Protein AF-A0A259LJL4-F1 (afdb_monomer_lite)

Radius of gyration: 13.17 Å; chains: 1; bounding box: 30×28×37 Å

Secondary structure (DSSP, 8-state):
-----PPPPPHHHHTT--EEEEEHHHHHH-HHHHHHHHHHHHTT-EEEEES-BGGGHHHHHHTT--EESSPBPP-

Foldseek 3Di:
DDDDDQDADDPVVCVVAQEDEDEPVCCVVDPVVLVVLVSCLSNNHAYEYEQAEPVCVVVCVVSNHPYYDPYDHDD

pLDDT: mean 86.3, std 14.28, range [41.94, 97.56]

Structure (mmCIF, N/CA/C/O backbone):
data_AF-A0A259LJL4-F1
#
_entry.id   AF-A0A259LJL4-F1
#
loop_
_atom_site.group_PDB
_atom_site.id
_atom_site.type_symbol
_atom_site.label_atom_id
_atom_site.label_alt_id
_atom_site.label_comp_id
_atom_site.label_asym_id
_atom_site.label_entity_id
_atom_site.label_seq_id
_atom_site.pdbx_PDB_ins_code
_atom_site.Cartn_x
_atom_site.Cartn_y
_atom_site.Cartn_z
_atom_site.occupancy
_atom_site.B_iso_or_equiv
_atom_site.auth_seq_id
_atom_site.auth_comp_id
_atom_site.auth_asym_id
_atom_site.auth_atom_id
_atom_site.pdbx_PDB_model_num
ATOM 1 N N . MET A 1 1 ? 1.303 -14.522 20.431 1.00 41.94 1 MET A N 1
ATOM 2 C CA . MET A 1 1 ? 0.566 -13.688 19.457 1.00 41.94 1 MET A CA 1
ATOM 3 C C . MET A 1 1 ? 0.016 -12.476 20.191 1.00 41.94 1 MET A C 1
ATOM 5 O O . MET A 1 1 ? -0.853 -12.634 21.041 1.00 41.94 1 MET A O 1
ATOM 9 N N . ARG A 1 2 ? 0.594 -11.293 19.966 1.00 52.22 2 ARG A N 1
ATOM 10 C CA . ARG A 1 2 ? 0.154 -10.039 20.591 1.00 52.22 2 ARG A CA 1
ATOM 11 C C . ARG A 1 2 ? -1.017 -9.523 19.747 1.00 52.22 2 ARG A C 1
ATOM 13 O O . ARG A 1 2 ? -0.818 -9.233 18.578 1.00 52.22 2 ARG A O 1
ATOM 20 N N . ARG A 1 3 ? -2.240 -9.504 20.287 1.00 48.72 3 ARG A N 1
ATOM 21 C CA . ARG A 1 3 ? -3.387 -8.879 19.607 1.00 48.72 3 ARG A CA 1
ATOM 22 C C . ARG A 1 3 ? -3.265 -7.368 19.797 1.00 48.72 3 ARG A C 1
ATOM 24 O O . ARG A 1 3 ? -3.499 -6.883 20.904 1.00 48.72 3 ARG A O 1
ATOM 31 N N . SER A 1 4 ? -2.834 -6.653 18.764 1.00 62.47 4 SER A N 1
ATOM 32 C CA . SER A 1 4 ? -2.963 -5.198 18.700 1.00 62.47 4 SER A CA 1
ATOM 33 C C . SER A 1 4 ? -4.448 -4.853 18.589 1.00 62.47 4 SER A C 1
ATOM 35 O O . SER A 1 4 ? -5.196 -5.454 17.820 1.00 62.47 4 SER A O 1
ATOM 37 N N . TRP A 1 5 ? -4.904 -3.940 19.444 1.00 56.94 5 TRP A N 1
ATOM 38 C CA . TRP A 1 5 ? -6.247 -3.383 19.361 1.00 56.94 5 TRP A CA 1
ATOM 39 C C . TRP A 1 5 ? -6.204 -2.251 18.339 1.00 56.94 5 TRP A C 1
ATOM 41 O O . TRP A 1 5 ? -5.704 -1.173 18.648 1.00 56.94 5 TRP A O 1
ATOM 51 N N . HIS A 1 6 ? -6.693 -2.504 17.127 1.00 59.03 6 HIS A N 1
ATOM 52 C CA . HIS A 1 6 ? -6.842 -1.469 16.108 1.00 59.03 6 HIS A CA 1
ATOM 53 C C . HIS A 1 6 ? -8.219 -0.816 16.233 1.00 59.03 6 HIS A C 1
ATOM 55 O O . HIS A 1 6 ? -9.251 -1.485 16.196 1.00 59.03 6 HIS A O 1
ATOM 61 N N . CYS A 1 7 ? -8.227 0.504 16.413 1.00 61.91 7 CYS A N 1
ATOM 62 C CA . CYS A 1 7 ? -9.424 1.321 16.270 1.00 61.91 7 CYS A CA 1
ATOM 63 C C . CYS A 1 7 ? -9.408 1.891 14.855 1.00 61.91 7 CYS A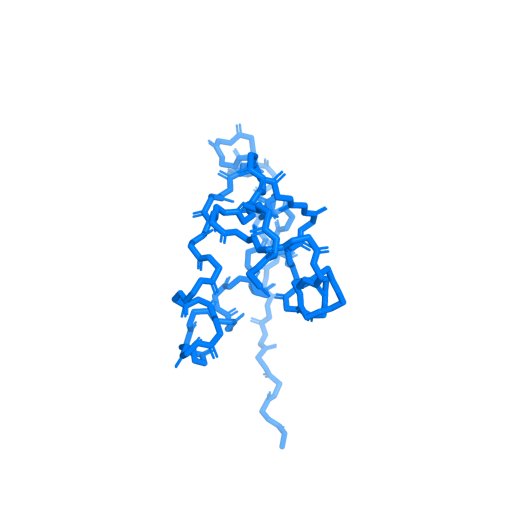 C 1
ATOM 65 O O . CYS A 1 7 ? -8.421 2.516 14.468 1.00 61.91 7 CYS A O 1
ATOM 67 N N . ALA A 1 8 ? -10.474 1.669 14.086 1.00 64.88 8 ALA A N 1
ATOM 68 C CA . ALA A 1 8 ? -10.594 2.277 12.770 1.00 64.88 8 ALA A CA 1
ATOM 69 C C . ALA A 1 8 ? -10.508 3.807 12.891 1.00 64.88 8 ALA A C 1
ATOM 71 O O . ALA A 1 8 ? -11.051 4.402 13.827 1.00 64.88 8 ALA A O 1
ATOM 72 N N . LEU A 1 9 ? -9.827 4.439 11.935 1.00 67.69 9 LEU A N 1
ATOM 73 C CA . LEU A 1 9 ? -9.795 5.892 11.824 1.00 67.69 9 LEU A CA 1
ATOM 74 C C . LEU A 1 9 ? -11.226 6.448 11.760 1.00 67.69 9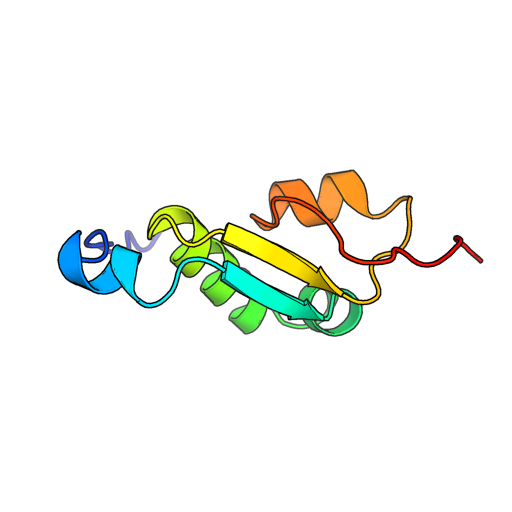 LEU A C 1
ATOM 76 O O . LEU A 1 9 ? -12.086 5.877 11.089 1.00 67.69 9 LEU A O 1
ATOM 80 N N . SER A 1 10 ? -11.484 7.555 12.465 1.00 72.62 10 SER A N 1
ATOM 81 C CA . SER A 1 10 ? -12.807 8.182 12.445 1.00 72.62 10 SER A CA 1
ATOM 82 C C . SER A 1 10 ? -13.157 8.648 11.031 1.00 72.62 10 SER A C 1
ATOM 84 O O . SER A 1 10 ? -12.296 9.131 10.291 1.00 72.62 10 SER A O 1
ATOM 86 N N . ASP A 1 11 ? -14.432 8.538 10.656 1.00 65.56 11 ASP A N 1
ATOM 87 C CA . ASP A 1 11 ? -14.881 8.830 9.288 1.00 65.56 11 ASP A CA 1
ATOM 88 C C . ASP A 1 11 ? -14.529 10.256 8.831 1.00 65.56 11 ASP A C 1
ATOM 90 O O . ASP A 1 11 ? -14.206 10.482 7.668 1.00 65.56 11 ASP A O 1
ATOM 94 N N . GLY A 1 12 ? -14.507 11.222 9.757 1.00 64.56 12 GLY A N 1
ATOM 95 C CA . GLY A 1 12 ? -14.118 12.603 9.458 1.00 64.56 12 GLY A CA 1
ATOM 96 C C . GLY A 1 12 ? -12.652 12.768 9.044 1.00 64.56 12 GLY A C 1
ATOM 97 O O . GLY A 1 12 ? -12.333 13.687 8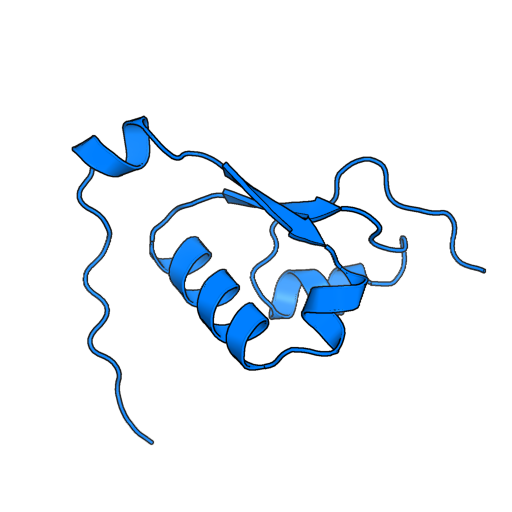.297 1.00 64.56 12 GLY A O 1
ATOM 98 N N . LEU A 1 13 ? -11.759 11.888 9.503 1.00 63.91 13 LEU A N 1
ATOM 99 C CA . LEU A 1 13 ? -10.329 11.958 9.198 1.00 63.91 13 LEU A CA 1
ATOM 100 C C . LEU A 1 13 ? -9.973 11.139 7.947 1.00 63.91 13 LEU A C 1
ATOM 102 O O . LEU A 1 13 ? -9.065 11.524 7.211 1.00 63.91 13 LEU A O 1
ATOM 106 N N . ARG A 1 14 ? -10.764 10.101 7.633 1.00 61.22 14 ARG A N 1
ATOM 107 C CA . ARG A 1 14 ? -10.737 9.411 6.327 1.00 61.22 14 ARG A CA 1
ATOM 108 C C . ARG A 1 14 ? -11.020 10.353 5.154 1.00 61.22 14 ARG A C 1
ATOM 110 O O . ARG A 1 14 ? -10.451 10.181 4.089 1.00 61.22 14 ARG A O 1
ATOM 117 N N . LEU A 1 15 ? -11.833 11.393 5.361 1.00 62.06 15 LEU A N 1
ATOM 118 C CA . LEU A 1 15 ? -12.083 12.425 4.344 1.00 62.06 15 LEU A CA 1
ATOM 119 C C . LEU A 1 15 ? -10.849 13.288 4.019 1.00 62.06 15 LEU A C 1
ATOM 121 O O . LEU A 1 15 ? -10.844 13.964 2.993 1.00 62.06 15 LEU A O 1
ATOM 125 N N . LEU A 1 16 ? -9.835 13.319 4.891 1.00 75.12 16 LEU A N 1
ATOM 126 C CA . LEU A 1 16 ? -8.662 14.190 4.745 1.00 75.12 16 LEU A CA 1
ATOM 127 C C . LEU A 1 16 ? -7.443 13.463 4.173 1.00 75.12 16 LEU A C 1
ATOM 129 O O . LEU A 1 16 ? -6.641 14.085 3.479 1.00 75.12 16 LEU A O 1
ATOM 133 N N . ILE A 1 17 ? -7.297 12.169 4.468 1.00 76.44 17 ILE A N 1
ATOM 134 C CA . ILE A 1 17 ? -6.212 11.331 3.953 1.00 76.44 17 ILE A CA 1
ATOM 135 C C . ILE A 1 17 ? -6.838 10.108 3.295 1.00 76.44 17 ILE A C 1
ATOM 137 O O . ILE A 1 17 ? -7.153 9.125 3.960 1.00 76.44 17 ILE A O 1
ATOM 141 N N . ASP A 1 18 ? -7.006 10.199 1.980 1.00 84.62 18 ASP A N 1
ATOM 142 C CA . ASP A 1 18 ? -7.600 9.134 1.172 1.00 84.62 18 ASP A CA 1
ATOM 143 C C . ASP A 1 18 ? -6.539 8.165 0.633 1.00 84.62 18 ASP A C 1
ATOM 145 O O . ASP A 1 18 ? -6.785 6.971 0.506 1.00 84.62 18 ASP A O 1
ATOM 149 N N . THR A 1 19 ? -5.328 8.657 0.334 1.00 91.31 19 THR A N 1
ATOM 150 C CA . THR A 1 19 ? -4.270 7.851 -0.294 1.00 91.31 19 THR A CA 1
ATOM 151 C C . THR A 1 19 ? -2.882 8.149 0.267 1.00 91.31 19 THR A C 1
ATOM 153 O O . THR A 1 19 ? -2.508 9.311 0.439 1.00 91.31 19 THR A O 1
ATOM 156 N N . ILE A 1 20 ? -2.086 7.101 0.483 1.00 92.69 20 ILE A N 1
ATOM 157 C CA . ILE A 1 20 ? -0.653 7.167 0.791 1.00 92.69 20 ILE A CA 1
ATOM 158 C C . ILE A 1 20 ? 0.128 6.480 -0.331 1.00 92.69 20 ILE A C 1
ATOM 160 O O . ILE A 1 20 ? -0.257 5.418 -0.819 1.00 92.69 20 ILE A O 1
ATOM 164 N N . ARG A 1 21 ? 1.244 7.097 -0.723 1.00 96.00 21 ARG A N 1
ATOM 165 C CA . ARG A 1 21 ? 2.214 6.521 -1.657 1.00 96.00 21 ARG A CA 1
ATOM 166 C C . ARG A 1 21 ? 3.392 5.954 -0.883 1.00 96.00 21 ARG A C 1
ATOM 168 O O . ARG A 1 21 ? 3.890 6.617 0.028 1.00 96.00 21 ARG A O 1
ATOM 175 N N . VAL A 1 22 ? 3.829 4.759 -1.250 1.00 96.75 22 VAL A N 1
ATOM 176 C CA . VAL A 1 22 ? 4.976 4.081 -0.635 1.00 96.75 22 VAL A CA 1
ATOM 177 C C . VAL A 1 22 ? 5.973 3.664 -1.698 1.00 96.75 22 VAL A C 1
ATOM 179 O O . VAL A 1 22 ? 5.585 3.281 -2.791 1.00 96.75 22 VAL A O 1
ATOM 182 N N . ASP A 1 23 ? 7.257 3.733 -1.383 1.00 96.44 23 ASP A N 1
ATOM 183 C CA . ASP A 1 23 ? 8.297 3.205 -2.260 1.00 96.44 23 ASP A CA 1
ATOM 184 C C . ASP A 1 23 ? 8.357 1.673 -2.131 1.00 96.44 23 ASP A C 1
ATOM 186 O O . ASP A 1 23 ? 8.458 1.157 -1.014 1.00 96.44 23 ASP A O 1
ATOM 190 N N . ALA A 1 24 ? 8.257 0.952 -3.252 1.00 96.06 24 ALA A N 1
ATOM 191 C CA . ALA A 1 24 ? 8.228 -0.513 -3.263 1.00 96.06 24 ALA A CA 1
ATOM 192 C C . ALA A 1 24 ? 9.548 -1.132 -2.772 1.00 96.06 24 ALA A C 1
ATOM 194 O O . ALA A 1 24 ? 9.520 -2.079 -1.985 1.00 96.06 24 ALA A O 1
ATOM 195 N N . ASP A 1 25 ? 10.689 -0.554 -3.161 1.00 94.12 25 ASP A N 1
ATOM 196 C CA . ASP A 1 25 ? 12.020 -1.052 -2.789 1.00 94.12 25 ASP A CA 1
ATOM 197 C C . ASP A 1 25 ? 12.247 -0.891 -1.262 1.00 94.12 25 ASP A C 1
ATOM 199 O O . ASP A 1 25 ? 12.771 -1.776 -0.574 1.00 94.12 25 ASP A O 1
ATOM 203 N N . ALA A 1 26 ? 11.789 0.225 -0.683 1.00 96.31 26 ALA A N 1
ATOM 204 C CA . ALA A 1 26 ? 11.796 0.433 0.765 1.00 96.31 26 ALA A CA 1
ATOM 205 C C . ALA A 1 26 ? 10.840 -0.521 1.503 1.00 96.31 26 ALA A C 1
ATOM 207 O O . ALA A 1 26 ? 11.150 -0.974 2.609 1.00 96.31 26 ALA A O 1
ATOM 208 N N . LEU A 1 27 ? 9.686 -0.830 0.906 1.00 96.44 27 LEU A N 1
ATOM 209 C CA . LEU A 1 27 ? 8.686 -1.720 1.494 1.00 96.44 27 LEU A CA 1
ATOM 210 C C . LEU A 1 27 ? 9.192 -3.163 1.602 1.00 96.44 27 LEU A C 1
ATOM 212 O O . LEU A 1 27 ? 8.938 -3.820 2.610 1.00 96.44 27 LEU A O 1
ATOM 216 N N . GLU A 1 28 ? 9.957 -3.642 0.621 1.00 94.00 28 GLU A N 1
ATOM 217 C CA . GLU A 1 28 ? 10.560 -4.981 0.647 1.00 94.00 28 GLU A CA 1
ATOM 218 C C . GLU A 1 28 ? 11.545 -5.154 1.815 1.00 94.00 28 GLU A C 1
ATOM 220 O O . GLU A 1 28 ? 11.625 -6.215 2.436 1.00 94.00 28 GLU A O 1
ATOM 225 N N . THR A 1 29 ? 12.271 -4.091 2.163 1.00 95.75 29 THR A N 1
ATOM 226 C CA . THR A 1 29 ? 13.390 -4.162 3.114 1.00 95.75 29 THR A CA 1
ATOM 227 C C . THR A 1 29 ? 13.038 -3.752 4.546 1.00 95.75 29 THR A C 1
ATOM 229 O O . THR A 1 29 ? 13.817 -4.018 5.465 1.00 95.75 29 THR A O 1
ATOM 232 N N . SER A 1 30 ? 11.877 -3.128 4.774 1.00 97.12 30 SER A N 1
ATOM 233 C CA . SER A 1 30 ? 11.496 -2.567 6.074 1.00 97.12 30 SER A CA 1
ATOM 234 C C . SER A 1 30 ? 10.234 -3.210 6.651 1.00 97.12 30 SER A C 1
ATOM 236 O O . SER A 1 30 ? 9.116 -2.868 6.276 1.00 97.12 30 SER A O 1
ATOM 238 N N . ALA A 1 31 ? 10.409 -4.085 7.647 1.00 95.00 31 ALA A N 1
ATOM 239 C CA . ALA A 1 31 ? 9.294 -4.699 8.377 1.00 95.00 31 ALA A CA 1
ATOM 240 C C . ALA A 1 31 ? 8.398 -3.661 9.081 1.00 95.00 31 ALA A C 1
ATOM 242 O O . ALA A 1 31 ? 7.177 -3.801 9.086 1.00 95.00 31 ALA A O 1
ATOM 243 N N . ASP A 1 32 ? 8.992 -2.592 9.620 1.00 95.75 32 ASP A N 1
ATOM 244 C CA . ASP A 1 32 ? 8.243 -1.499 10.250 1.00 95.75 32 ASP A CA 1
ATOM 245 C C . ASP A 1 32 ? 7.357 -0.773 9.222 1.00 95.75 32 ASP A C 1
ATOM 247 O O . ASP A 1 32 ? 6.214 -0.418 9.514 1.00 95.75 32 ASP A O 1
ATOM 251 N N . LEU A 1 33 ? 7.857 -0.571 7.995 1.00 95.94 33 LEU A N 1
ATOM 252 C CA . LEU A 1 33 ? 7.070 0.027 6.917 1.00 95.94 33 LEU A CA 1
ATOM 253 C C . LEU A 1 33 ? 5.928 -0.890 6.474 1.00 95.94 33 LEU A C 1
ATOM 255 O O . LEU A 1 33 ? 4.820 -0.403 6.261 1.00 95.94 33 LEU A O 1
ATOM 259 N N . GLN A 1 34 ? 6.163 -2.201 6.400 1.00 96.62 34 GLN A N 1
ATOM 260 C CA . GLN A 1 34 ? 5.112 -3.182 6.114 1.00 96.62 34 GLN A CA 1
ATOM 261 C C . GLN A 1 34 ? 4.004 -3.149 7.177 1.00 96.62 34 GLN A C 1
ATOM 263 O O . GLN A 1 34 ? 2.822 -3.125 6.833 1.00 96.62 34 GLN A O 1
ATOM 268 N N . GLU A 1 35 ? 4.363 -3.066 8.464 1.00 94.81 35 GLU A N 1
ATOM 269 C CA . GLU A 1 35 ? 3.381 -2.909 9.544 1.00 94.81 35 GLU A CA 1
ATOM 270 C C . GLU A 1 35 ? 2.573 -1.614 9.369 1.00 94.81 35 GLU A C 1
ATOM 272 O O . GLU A 1 35 ? 1.343 -1.641 9.422 1.00 94.81 35 GLU A O 1
ATOM 277 N N . MET A 1 36 ? 3.231 -0.488 9.075 1.00 93.94 36 MET A N 1
ATOM 278 C CA . MET A 1 36 ? 2.545 0.787 8.837 1.00 93.94 36 MET A CA 1
ATOM 279 C C . MET A 1 36 ? 1.595 0.746 7.631 1.00 93.94 36 MET A C 1
ATOM 281 O O . MET A 1 36 ? 0.494 1.297 7.713 1.00 93.94 36 MET A O 1
ATOM 285 N N . VAL A 1 37 ? 1.980 0.090 6.530 1.00 95.94 37 VAL A N 1
ATOM 286 C CA . VAL A 1 37 ? 1.114 -0.083 5.350 1.00 95.94 37 VAL A CA 1
ATOM 287 C C . VAL A 1 37 ? -0.130 -0.889 5.704 1.00 95.94 37 VAL A C 1
ATOM 289 O O . VAL A 1 37 ? -1.244 -0.485 5.362 1.00 95.94 37 VAL A O 1
ATOM 292 N N . MET A 1 38 ? 0.036 -1.979 6.450 1.00 93.81 38 MET A N 1
ATOM 293 C CA . MET A 1 38 ? -1.086 -2.799 6.898 1.00 93.81 38 MET A CA 1
ATOM 294 C C . MET A 1 38 ? -2.039 -2.014 7.803 1.00 93.81 38 MET A C 1
ATOM 296 O O . MET A 1 38 ? -3.253 -2.058 7.600 1.00 93.81 38 MET A O 1
ATOM 300 N N . VAL A 1 39 ? -1.507 -1.216 8.732 1.00 91.69 39 VAL A N 1
ATOM 301 C CA . VAL A 1 39 ? -2.314 -0.323 9.579 1.00 91.69 39 VAL A CA 1
ATOM 302 C C . VAL A 1 39 ? -3.072 0.711 8.740 1.00 91.69 39 VAL A C 1
ATOM 304 O O . VAL A 1 39 ? -4.252 0.967 8.998 1.00 91.69 39 VAL A O 1
ATOM 307 N N . ALA A 1 40 ? -2.432 1.302 7.728 1.00 91.12 40 ALA A N 1
ATOM 308 C CA . ALA A 1 40 ? -3.073 2.267 6.834 1.00 91.12 40 ALA A CA 1
ATOM 309 C C . ALA A 1 40 ? -4.229 1.624 6.048 1.00 91.12 40 ALA A C 1
ATOM 311 O O . ALA A 1 40 ? -5.339 2.167 6.031 1.00 91.12 40 ALA A O 1
ATOM 312 N N . ARG A 1 41 ? -4.008 0.427 5.492 1.00 91.50 41 ARG A N 1
ATOM 313 C CA . ARG A 1 41 ? -5.042 -0.362 4.813 1.00 91.50 41 ARG A CA 1
ATOM 314 C C . ARG A 1 41 ? -6.218 -0.672 5.737 1.00 91.50 41 ARG A C 1
ATOM 316 O O . ARG A 1 41 ? -7.364 -0.424 5.368 1.00 91.50 41 ARG A O 1
ATOM 323 N N . GLU A 1 42 ? -5.961 -1.189 6.939 1.00 89.50 42 GLU A N 1
ATOM 324 C CA . GLU A 1 42 ? -7.010 -1.501 7.927 1.00 89.50 42 GLU A CA 1
ATOM 325 C C . GLU A 1 42 ? -7.778 -0.247 8.366 1.00 89.50 42 GLU A C 1
ATOM 327 O O . GLU A 1 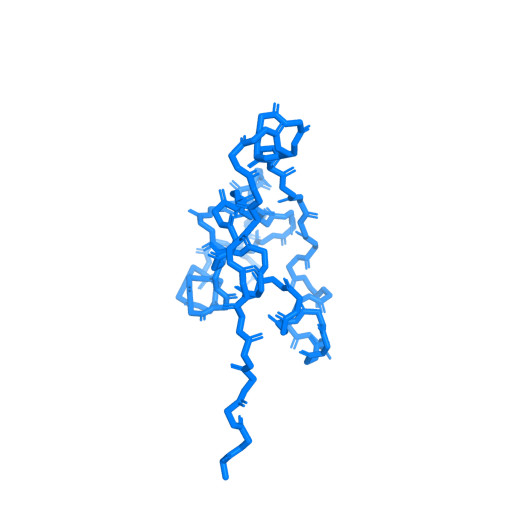42 ? -8.975 -0.291 8.666 1.00 89.50 42 GLU A O 1
ATOM 332 N N . SER A 1 43 ? -7.107 0.900 8.332 1.00 86.69 43 SER A N 1
ATOM 333 C CA . SER A 1 43 ? -7.709 2.202 8.589 1.00 86.69 43 SER A CA 1
ATOM 334 C C . SER A 1 43 ? -8.568 2.721 7.433 1.00 86.69 43 SER A C 1
ATOM 336 O O . SER A 1 43 ? -9.283 3.709 7.613 1.00 86.69 43 SER A O 1
ATOM 338 N N . GLY A 1 44 ? -8.595 2.036 6.289 1.00 85.75 44 GLY A N 1
ATOM 339 C CA . GLY A 1 44 ? -9.353 2.421 5.098 1.00 85.75 44 GLY A CA 1
ATOM 340 C C . GLY A 1 44 ? -8.655 3.469 4.232 1.00 85.75 44 GLY A C 1
ATOM 341 O O . GLY A 1 4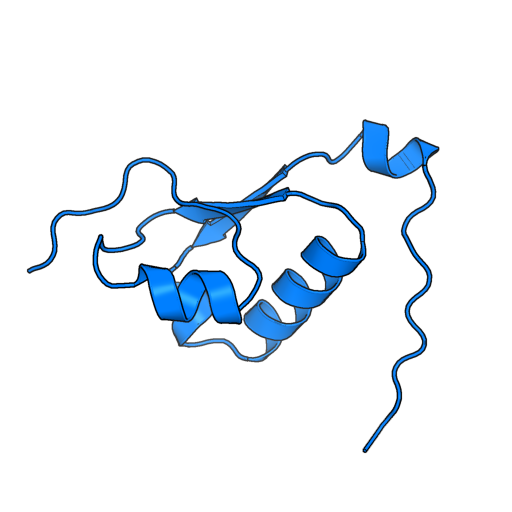4 ? -9.330 4.127 3.451 1.00 85.75 44 GLY A O 1
ATOM 342 N N . ILE A 1 45 ? -7.341 3.644 4.389 1.00 90.44 45 ILE A N 1
ATOM 343 C CA . ILE A 1 45 ? -6.530 4.512 3.532 1.00 90.44 45 ILE A CA 1
ATOM 344 C C . ILE A 1 45 ? -6.055 3.683 2.336 1.00 90.44 45 ILE A C 1
ATOM 346 O O . ILE A 1 45 ? -5.531 2.580 2.513 1.00 90.44 45 ILE A O 1
ATOM 350 N N . LEU A 1 46 ? -6.212 4.208 1.121 1.00 93.19 46 LEU A N 1
ATOM 351 C CA . LEU A 1 46 ? -5.676 3.577 -0.080 1.00 93.19 46 LEU A CA 1
ATOM 352 C C . LEU A 1 46 ? -4.146 3.661 -0.060 1.00 93.19 46 LEU A C 1
ATOM 354 O O . LEU A 1 46 ? -3.581 4.750 0.014 1.00 93.19 46 LEU A O 1
ATOM 358 N N . VAL A 1 47 ? -3.455 2.530 -0.161 1.00 96.62 47 VAL A N 1
ATOM 359 C CA . VAL A 1 47 ? -1.994 2.521 -0.302 1.00 96.62 47 VAL A CA 1
ATOM 360 C C . VAL A 1 47 ? -1.631 2.143 -1.729 1.00 96.62 47 VAL A C 1
ATOM 362 O O . VAL A 1 47 ? -2.105 1.128 -2.239 1.00 96.62 47 VAL A O 1
ATOM 365 N N . VAL A 1 48 ? -0.788 2.950 -2.372 1.00 97.44 48 VAL A N 1
ATOM 366 C CA . VAL A 1 48 ? -0.271 2.686 -3.721 1.00 97.44 48 VAL A CA 1
ATOM 367 C C . VAL A 1 48 ? 1.255 2.717 -3.735 1.00 97.44 48 VAL A C 1
ATOM 369 O O . VAL A 1 48 ? 1.868 3.532 -3.046 1.00 97.44 48 VAL A O 1
ATOM 372 N N . ALA A 1 49 ? 1.868 1.833 -4.515 1.00 97.56 49 ALA A N 1
ATOM 373 C CA . ALA A 1 49 ? 3.316 1.721 -4.615 1.00 97.56 49 ALA A CA 1
ATOM 374 C C . ALA A 1 49 ? 3.894 2.553 -5.768 1.00 97.56 49 ALA A C 1
ATOM 376 O O . ALA A 1 49 ? 3.424 2.497 -6.904 1.00 97.56 49 ALA A O 1
ATOM 377 N N . ASP A 1 50 ? 4.960 3.280 -5.470 1.00 96.88 50 ASP A N 1
ATOM 378 C CA . ASP A 1 50 ? 5.895 3.858 -6.423 1.00 96.88 50 ASP A CA 1
ATOM 379 C C . ASP A 1 50 ? 7.058 2.892 -6.657 1.00 96.88 50 ASP A C 1
ATOM 381 O O . ASP A 1 50 ? 7.397 2.090 -5.790 1.00 96.88 50 ASP A O 1
ATOM 385 N N . ASN A 1 51 ? 7.681 2.976 -7.835 1.00 94.62 51 ASN A N 1
ATOM 386 C CA . ASN A 1 51 ? 8.848 2.169 -8.221 1.00 94.62 51 ASN A CA 1
ATOM 387 C C . ASN A 1 51 ? 8.635 0.641 -8.222 1.00 94.62 51 ASN A C 1
ATOM 389 O O . ASN A 1 51 ? 9.590 -0.100 -8.439 1.00 94.62 51 ASN A O 1
ATOM 393 N N . ALA A 1 52 ? 7.397 0.167 -8.077 1.00 95.69 52 ALA A N 1
ATOM 394 C CA . ALA A 1 52 ? 7.055 -1.246 -8.202 1.00 95.69 52 ALA A CA 1
ATOM 395 C C . ALA A 1 52 ? 7.429 -1.799 -9.584 1.00 95.69 52 ALA A C 1
ATOM 397 O O . ALA A 1 52 ? 7.209 -1.132 -10.602 1.00 95.69 52 ALA A O 1
ATOM 398 N N . SER A 1 53 ? 7.947 -3.022 -9.625 1.00 95.31 53 SER A N 1
ATOM 399 C CA . SER A 1 53 ? 8.098 -3.795 -10.860 1.00 95.31 53 SER A CA 1
ATOM 400 C C . SER A 1 53 ? 6.777 -4.497 -11.187 1.00 95.31 53 SER A C 1
ATOM 402 O O . SER A 1 53 ? 5.951 -4.747 -10.306 1.00 95.31 53 SER A O 1
ATOM 404 N N . TRP A 1 54 ? 6.539 -4.825 -12.458 1.00 91.88 54 TRP A N 1
ATOM 405 C CA . TRP A 1 54 ? 5.286 -5.465 -12.883 1.00 91.88 54 TRP A CA 1
ATOM 406 C C . TRP A 1 54 ? 5.047 -6.823 -12.218 1.00 91.88 54 TRP A C 1
ATOM 408 O O . TRP A 1 54 ? 3.895 -7.211 -12.018 1.00 91.88 54 TRP A O 1
ATOM 418 N N . ARG A 1 55 ? 6.119 -7.543 -11.877 1.00 92.75 55 ARG A N 1
ATOM 419 C CA . ARG A 1 55 ? 6.047 -8.863 -11.233 1.00 92.75 55 ARG A CA 1
ATOM 420 C C . ARG A 1 55 ? 5.869 -8.828 -9.720 1.00 92.75 55 ARG A C 1
ATOM 422 O O . ARG A 1 55 ? 5.575 -9.871 -9.147 1.00 92.75 55 ARG A O 1
ATOM 429 N N . ASP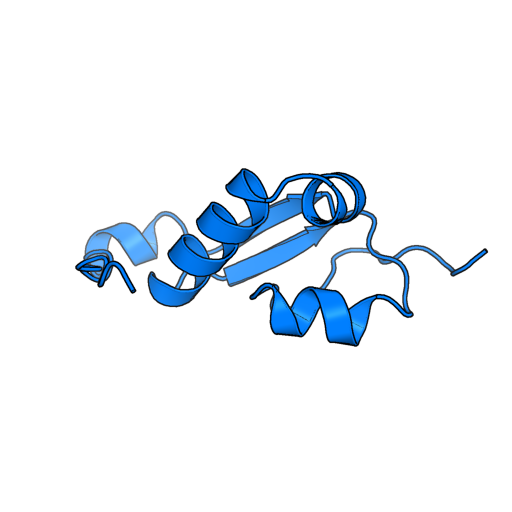 A 1 56 ? 5.973 -7.662 -9.092 1.00 92.75 56 ASP A N 1
ATOM 430 C CA . ASP A 1 56 ? 5.894 -7.540 -7.631 1.00 92.75 56 ASP A CA 1
ATOM 431 C C . ASP A 1 56 ? 4.441 -7.574 -7.117 1.00 92.75 56 ASP A C 1
ATOM 433 O O . ASP A 1 56 ? 4.202 -7.420 -5.922 1.00 92.75 56 ASP A O 1
ATOM 437 N N . GLY A 1 57 ? 3.460 -7.770 -8.008 1.00 92.31 57 GLY A N 1
ATOM 438 C CA . GLY A 1 57 ? 2.028 -7.679 -7.711 1.00 92.31 57 GLY A CA 1
ATOM 439 C C . GLY A 1 57 ? 1.584 -8.516 -6.511 1.00 92.31 57 GLY A C 1
ATOM 440 O O . GLY A 1 57 ? 0.952 -7.969 -5.612 1.00 92.31 57 GLY A O 1
ATOM 441 N N . ASP A 1 58 ? 1.973 -9.793 -6.464 1.00 94.94 58 ASP A N 1
ATOM 442 C CA . ASP A 1 58 ? 1.581 -10.705 -5.380 1.00 94.94 58 ASP A CA 1
ATOM 443 C C . ASP A 1 58 ? 2.135 -10.231 -4.023 1.00 94.94 58 ASP A C 1
ATOM 445 O O . ASP A 1 58 ? 1.407 -10.143 -3.037 1.00 94.94 58 ASP A O 1
ATOM 449 N N . PHE A 1 59 ? 3.416 -9.842 -3.982 1.00 95.12 59 PHE A N 1
ATOM 450 C CA . PHE A 1 59 ? 4.051 -9.321 -2.767 1.00 95.12 59 PHE A CA 1
ATOM 451 C C . PHE A 1 59 ? 3.391 -8.021 -2.286 1.00 95.12 59 PHE A C 1
ATOM 453 O O . PHE A 1 59 ? 3.142 -7.840 -1.090 1.00 95.12 59 PHE A O 1
ATOM 460 N N . LEU A 1 60 ? 3.105 -7.106 -3.213 1.00 96.00 60 LEU A N 1
ATOM 461 C CA . LEU A 1 60 ? 2.495 -5.818 -2.900 1.00 96.00 60 LEU A CA 1
ATOM 462 C C . LEU A 1 60 ? 1.064 -5.994 -2.373 1.00 96.00 60 LEU A C 1
ATOM 464 O O . LEU A 1 60 ? 0.716 -5.378 -1.361 1.00 96.00 60 LEU A O 1
ATOM 468 N N . GLU A 1 61 ? 0.267 -6.866 -2.992 1.00 95.50 61 GLU A N 1
ATOM 469 C CA . GLU A 1 61 ? -1.084 -7.194 -2.526 1.00 95.50 61 GLU A CA 1
ATOM 470 C C . GLU A 1 61 ? -1.060 -7.792 -1.111 1.00 95.50 61 GLU A C 1
ATOM 472 O O . GLU A 1 61 ? -1.787 -7.321 -0.227 1.00 95.50 61 GLU A O 1
ATOM 477 N N . ASP A 1 62 ? -0.167 -8.756 -0.865 1.00 95.38 62 ASP A N 1
ATOM 478 C CA . ASP A 1 62 ? -0.003 -9.404 0.442 1.00 95.38 62 ASP A CA 1
ATOM 479 C C . ASP A 1 62 ? 0.416 -8.417 1.543 1.00 95.38 62 ASP A C 1
ATOM 481 O O . ASP A 1 62 ? 0.023 -8.560 2.705 1.00 95.38 62 ASP A O 1
ATOM 485 N N . THR A 1 63 ? 1.163 -7.374 1.178 1.00 95.38 63 THR A N 1
ATOM 486 C CA . THR A 1 63 ? 1.629 -6.325 2.101 1.00 95.38 63 THR A CA 1
ATOM 487 C C . THR A 1 63 ? 0.582 -5.225 2.323 1.00 95.38 63 THR A C 1
ATOM 489 O O . THR A 1 63 ? 0.763 -4.347 3.163 1.00 95.38 63 THR A O 1
ATOM 492 N N . GLY A 1 64 ? -0.547 -5.273 1.613 1.00 95.06 64 GLY A N 1
ATOM 493 C CA . GLY A 1 64 ? -1.662 -4.342 1.772 1.00 95.06 64 GLY A CA 1
ATOM 494 C C . GLY A 1 64 ? -1.650 -3.142 0.824 1.00 95.06 64 GLY A C 1
ATOM 495 O O . GLY A 1 64 ? -2.426 -2.203 1.022 1.00 95.06 64 GLY A O 1
ATOM 496 N N . VAL A 1 65 ? -0.812 -3.177 -0.212 1.00 97.38 65 VAL A N 1
ATOM 497 C CA . VAL A 1 65 ? -0.814 -2.210 -1.312 1.00 97.38 65 VAL A CA 1
ATOM 498 C C . VAL A 1 65 ? -1.916 -2.581 -2.308 1.00 97.38 65 VAL A C 1
ATOM 500 O O . VAL A 1 65 ? -2.044 -3.728 -2.719 1.00 97.38 65 VAL A O 1
ATOM 503 N N . ALA A 1 66 ? -2.719 -1.602 -2.722 1.00 96.56 66 ALA A N 1
ATOM 504 C CA . ALA A 1 66 ? -3.863 -1.813 -3.613 1.00 96.56 66 ALA A CA 1
ATOM 505 C C . ALA A 1 66 ? -3.532 -1.646 -5.108 1.00 96.56 66 ALA A C 1
ATOM 507 O O . ALA A 1 66 ? -4.335 -2.001 -5.969 1.00 96.56 66 ALA A O 1
ATOM 508 N N . GLY A 1 67 ? -2.379 -1.063 -5.433 1.00 94.38 67 GLY A N 1
ATOM 509 C CA . GLY A 1 67 ? -1.936 -0.868 -6.809 1.00 94.38 67 GLY A CA 1
ATOM 510 C C . GLY A 1 67 ? -0.621 -0.106 -6.892 1.00 94.38 67 GLY A C 1
ATOM 511 O O . GLY A 1 67 ? -0.072 0.312 -5.876 1.00 94.38 67 GLY A O 1
ATOM 512 N N . ALA A 1 68 ? -0.125 0.101 -8.108 1.00 95.00 68 ALA A N 1
ATOM 513 C CA . ALA A 1 68 ? 1.115 0.827 -8.357 1.00 95.00 68 ALA A CA 1
ATOM 514 C C . ALA A 1 68 ? 0.899 2.030 -9.283 1.00 95.00 68 ALA A C 1
ATOM 516 O O . ALA A 1 68 ? 0.051 2.001 -10.180 1.00 95.00 68 ALA A O 1
ATOM 517 N N . ILE A 1 69 ? 1.697 3.079 -9.089 1.00 94.44 69 ILE A N 1
ATOM 518 C CA . ILE A 1 69 ? 1.759 4.246 -9.971 1.00 94.44 69 ILE A CA 1
ATOM 519 C C . ILE A 1 69 ? 3.007 4.127 -10.842 1.00 94.44 69 ILE A C 1
ATOM 521 O O . ILE A 1 69 ? 4.116 4.015 -10.333 1.00 94.44 69 ILE A O 1
ATOM 525 N N . ALA A 1 70 ? 2.812 4.204 -12.164 1.00 92.25 70 ALA A N 1
ATOM 526 C CA . ALA A 1 70 ? 3.887 4.162 -13.160 1.00 92.25 70 ALA A CA 1
ATOM 527 C C . ALA A 1 70 ? 4.911 3.025 -12.910 1.00 92.25 70 ALA A C 1
ATOM 529 O O . ALA A 1 70 ? 6.102 3.308 -12.757 1.00 92.25 70 ALA A O 1
ATOM 530 N N . PRO A 1 71 ? 4.462 1.753 -12.853 1.00 91.81 71 PRO A N 1
ATOM 531 C CA . PRO A 1 71 ? 5.340 0.626 -12.560 1.00 91.81 71 PRO A CA 1
ATOM 532 C C . PRO A 1 71 ? 6.483 0.520 -13.573 1.00 91.81 71 PRO A C 1
ATOM 534 O O . PRO A 1 71 ? 6.328 0.796 -14.771 1.00 91.81 71 PRO A O 1
ATOM 537 N N . ARG A 1 72 ? 7.648 0.114 -13.072 1.00 93.31 72 ARG A N 1
ATOM 538 C CA . ARG A 1 72 ? 8.861 -0.077 -13.861 1.00 93.31 72 ARG A CA 1
ATOM 539 C C . ARG A 1 72 ? 8.748 -1.364 -14.670 1.00 93.31 72 ARG A C 1
ATOM 541 O O . ARG A 1 72 ? 8.124 -2.336 -14.257 1.00 93.31 72 ARG A O 1
ATOM 548 N N . THR A 1 73 ? 9.373 -1.366 -15.844 1.00 89.31 73 THR A N 1
ATOM 549 C CA . THR A 1 73 ? 9.608 -2.615 -16.580 1.00 89.31 73 THR A CA 1
ATOM 550 C C . THR A 1 73 ? 10.551 -3.491 -15.762 1.00 89.31 73 THR A C 1
ATOM 552 O O . THR A 1 73 ? 11.540 -2.979 -15.240 1.00 89.31 73 THR A O 1
ATOM 555 N N . ASP A 1 74 ? 10.240 -4.783 -15.650 1.00 82.75 74 ASP A N 1
ATOM 556 C CA . ASP A 1 74 ? 11.124 -5.743 -14.987 1.00 82.75 74 ASP A CA 1
ATOM 557 C C . ASP A 1 74 ? 12.467 -5.820 -15.745 1.00 82.75 74 ASP A C 1
ATOM 559 O O . ASP A 1 74 ? 12.478 -5.797 -16.980 1.00 82.75 74 ASP A O 1
ATOM 563 N N . ALA A 1 75 ? 13.587 -5.892 -15.020 1.00 67.62 75 ALA A N 1
ATOM 564 C CA . ALA A 1 75 ? 14.922 -6.088 -15.598 1.00 67.62 75 ALA A CA 1
ATOM 565 C C . ALA A 1 75 ? 15.217 -7.562 -15.924 1.00 67.62 75 ALA A C 1
ATOM 567 O O . ALA A 1 75 ? 14.655 -8.457 -15.247 1.00 67.62 75 ALA A O 1
#

Sequence (75 aa):
MRRSWHCALSDGLRLLIDTIRVDADALETSADLQEMVMVARESGILVVADNASWRDGDFLEDTGVAGAIAPRTDA